Protein AF-A0A5D0N4Z8-F1 (afdb_monomer)

Nearest PDB structures (foldseek):
  6j05-assembly1_A  TM=5.918E-01  e=7.390E-02  Acidithiobacillus ferrooxidans
  2co5-assembly1_A  TM=6.924E-01  e=1.157E+00  Sulfolobus turreted icosahedral virus 1
  5tgm-assembly1_C0  TM=6.879E-01  e=1.157E+00  Saccharomyces cerevisiae
  4u6f-assembly2_c0  TM=6.094E-01  e=7.232E-01  Saccharomyces cerevisiae S288C
  5tgm-assembly1_c0  TM=6.025E-01  e=9.459E-01  Saccharomyces cerevisiae

Secondary structure (DSSP, 8-state):
------------------------TTTTTT-PPPPPHHHHHHHHHHTTSEEEEEETTEEEEEE-HHHHHHHHHHHS-----------

pLDDT: mean 72.49, std 18.51, range [43.44, 95.06]

Mean predicted aligned error: 17.22 Å

Radius of gyration: 29.8 Å; Cα contacts (8 Å, |Δi|>4): 37; chains: 1; bounding box: 47×88×56 Å

Structure (mmCIF, N/CA/C/O backbone):
data_AF-A0A5D0N4Z8-F1
#
_entry.id   AF-A0A5D0N4Z8-F1
#
loop_
_atom_site.group_PDB
_atom_site.id
_atom_site.type_symbol
_atom_site.label_atom_id
_atom_site.label_alt_id
_atom_site.label_comp_id
_atom_site.label_asym_id
_atom_site.label_entity_id
_atom_site.label_seq_id
_atom_site.pdbx_PDB_ins_code
_atom_site.Cartn_x
_atom_site.Cartn_y
_atom_site.Cartn_z
_atom_site.occupancy
_atom_site.B_iso_or_equiv
_atom_site.auth_seq_id
_atom_site.auth_comp_id
_atom_site.auth_asym_id
_atom_site.auth_atom_id
_atom_site.pdbx_PDB_model_num
ATOM 1 N N . MET A 1 1 ? 11.987 70.981 -47.308 1.00 44.53 1 MET A N 1
ATOM 2 C CA . MET A 1 1 ? 10.769 70.184 -47.045 1.00 44.53 1 MET A CA 1
ATOM 3 C C . MET A 1 1 ? 11.079 69.121 -45.994 1.00 44.53 1 MET A C 1
ATOM 5 O O . MET A 1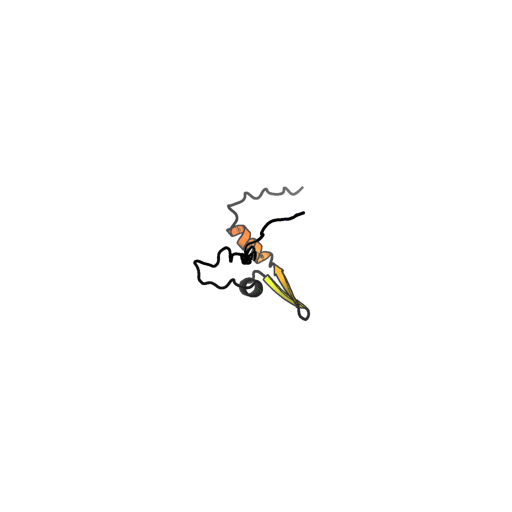 1 ? 12.010 68.361 -46.210 1.00 44.53 1 MET A O 1
ATOM 9 N N . LEU A 1 2 ? 10.349 69.088 -44.871 1.00 55.41 2 LEU A N 1
ATOM 10 C CA . LEU A 1 2 ? 10.325 67.960 -43.914 1.00 55.41 2 LEU A CA 1
ATOM 11 C C . LEU A 1 2 ? 9.488 66.798 -44.499 1.00 55.41 2 LEU A C 1
ATOM 13 O O . LEU A 1 2 ? 8.587 67.080 -45.292 1.00 55.41 2 LEU A O 1
ATOM 17 N N . PRO A 1 3 ? 9.733 65.526 -44.120 1.00 51.97 3 PRO A N 1
ATOM 18 C CA . PRO A 1 3 ? 8.974 64.953 -42.994 1.00 51.97 3 PRO A CA 1
ATOM 19 C C . PRO A 1 3 ? 9.765 63.939 -42.147 1.00 51.97 3 PRO A C 1
ATOM 21 O O . PRO A 1 3 ? 10.462 63.072 -42.654 1.00 51.97 3 PRO A O 1
ATOM 24 N N . GLY A 1 4 ? 9.664 64.035 -40.824 1.00 44.41 4 GLY A N 1
ATOM 25 C CA . GLY A 1 4 ? 8.956 63.004 -40.052 1.00 44.41 4 GLY A CA 1
ATOM 26 C C . GLY A 1 4 ? 9.960 62.314 -39.122 1.00 44.41 4 GLY A C 1
ATOM 27 O O . GLY A 1 4 ? 11.126 62.200 -39.450 1.00 44.41 4 GLY A O 1
ATOM 28 N N . GLY A 1 5 ? 9.655 61.880 -37.914 1.00 45.59 5 GLY A N 1
ATOM 29 C CA . GLY A 1 5 ? 8.396 61.780 -37.218 1.00 45.59 5 GLY A CA 1
ATOM 30 C C . GLY A 1 5 ? 8.647 60.865 -36.024 1.00 45.59 5 GLY A C 1
ATOM 31 O O . GLY A 1 5 ? 8.754 59.662 -36.190 1.00 45.59 5 GLY A O 1
ATOM 32 N N . ARG A 1 6 ? 8.662 61.480 -34.841 1.00 49.28 6 ARG A N 1
ATOM 33 C CA . ARG A 1 6 ? 8.347 60.925 -33.515 1.00 49.28 6 ARG A CA 1
ATOM 34 C C . ARG A 1 6 ? 9.366 60.028 -32.769 1.00 49.28 6 ARG A C 1
ATOM 36 O O . ARG A 1 6 ? 10.019 59.180 -33.362 1.00 49.28 6 ARG A O 1
ATOM 43 N N . PRO A 1 7 ? 9.428 60.194 -31.428 1.00 58.22 7 PRO A N 1
ATOM 44 C CA . PRO A 1 7 ? 10.210 59.381 -30.500 1.00 58.22 7 PRO A CA 1
ATOM 45 C C . PRO A 1 7 ? 9.418 58.151 -30.019 1.00 58.22 7 PRO A C 1
ATOM 47 O O . PRO A 1 7 ? 8.220 58.249 -29.761 1.00 58.22 7 PRO A O 1
ATOM 50 N N . ASN A 1 8 ? 10.079 57.003 -29.868 1.00 43.44 8 ASN A N 1
ATOM 51 C CA . ASN A 1 8 ? 9.595 55.830 -29.125 1.00 43.44 8 ASN A CA 1
ATOM 52 C C . ASN A 1 8 ? 10.773 54.851 -28.967 1.00 43.44 8 ASN A C 1
ATOM 54 O O . ASN A 1 8 ? 11.575 54.719 -29.876 1.00 43.44 8 ASN A O 1
ATOM 58 N N . GLY A 1 9 ? 10.968 54.126 -27.879 1.00 46.34 9 GLY A N 1
ATOM 59 C CA . GLY A 1 9 ? 10.164 53.959 -26.690 1.00 46.34 9 GLY A CA 1
ATOM 60 C C . GLY A 1 9 ? 11.072 53.456 -25.575 1.00 46.34 9 GLY A C 1
ATOM 61 O O . GLY A 1 9 ? 12.139 52.894 -25.812 1.00 46.34 9 GLY A O 1
ATOM 62 N N . ARG A 1 10 ? 10.628 53.733 -24.355 1.00 47.00 10 ARG A N 1
ATOM 63 C CA . ARG A 1 10 ? 11.173 53.258 -23.086 1.00 47.00 10 ARG A CA 1
ATOM 64 C C . ARG A 1 10 ? 11.725 51.839 -23.221 1.00 47.00 10 ARG A C 1
ATOM 66 O O . ARG A 1 10 ? 10.999 50.942 -23.648 1.00 47.00 10 ARG A O 1
ATOM 73 N N . SER A 1 11 ? 12.986 51.670 -22.829 1.00 48.66 11 SER A N 1
ATOM 74 C CA . SER A 1 11 ? 13.626 50.381 -22.607 1.00 48.66 11 SER A CA 1
ATOM 75 C C . SER A 1 11 ? 12.665 49.486 -21.833 1.00 48.66 11 SER A C 1
ATOM 77 O O . SER A 1 11 ? 12.364 49.742 -20.668 1.00 48.66 11 SER A O 1
ATOM 79 N N . GLN A 1 12 ? 12.127 48.485 -22.524 1.00 51.97 12 GLN A N 1
ATOM 80 C CA . GLN A 1 12 ? 11.320 47.437 -21.929 1.00 51.97 12 GLN A CA 1
ATOM 81 C C . GLN A 1 12 ? 12.228 46.680 -20.965 1.00 51.97 12 GLN A C 1
ATOM 83 O O . GLN A 1 12 ? 13.070 45.883 -21.369 1.00 51.97 12 GLN A O 1
ATOM 88 N N . THR A 1 13 ? 12.091 46.969 -19.679 1.00 58.06 13 THR A N 1
ATOM 89 C CA . THR A 1 13 ? 12.515 46.052 -18.629 1.00 58.06 13 THR A CA 1
ATOM 90 C C . THR A 1 13 ? 11.669 44.786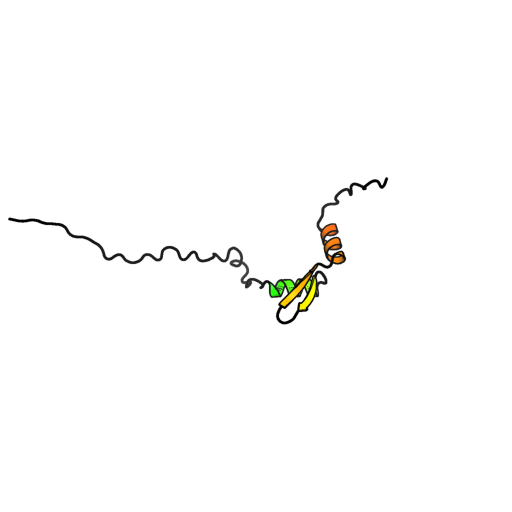 -18.782 1.00 58.06 13 THR A C 1
ATOM 92 O O . THR A 1 13 ? 10.439 44.901 -18.763 1.00 58.06 13 THR A O 1
ATOM 95 N N . PRO A 1 14 ? 12.256 43.590 -18.949 1.00 52.44 14 PRO A N 1
ATOM 96 C CA . PRO A 1 14 ? 11.466 42.371 -18.951 1.00 52.44 14 PRO A CA 1
ATOM 97 C C . PRO A 1 14 ? 10.900 42.170 -17.541 1.00 52.44 14 PRO A C 1
ATOM 99 O O . PRO A 1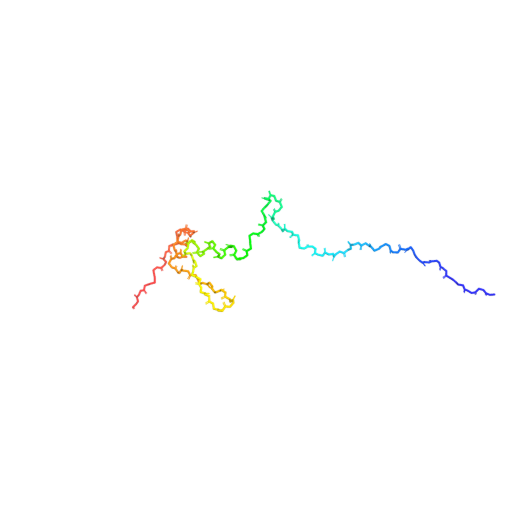 14 ? 11.633 41.905 -16.590 1.00 52.44 14 PRO A O 1
ATOM 102 N N . HIS A 1 15 ? 9.586 42.341 -17.400 1.00 53.47 15 HIS A N 1
ATOM 103 C CA . HIS A 1 15 ? 8.859 41.869 -16.230 1.00 53.47 15 HIS A CA 1
ATOM 104 C C . HIS A 1 15 ? 8.937 40.332 -16.207 1.00 53.47 15 HIS A C 1
ATOM 106 O O . HIS A 1 15 ? 8.635 39.709 -17.228 1.00 53.47 15 HIS A O 1
ATOM 112 N N . PRO A 1 16 ? 9.314 39.700 -15.080 1.00 51.44 16 PRO A N 1
ATOM 113 C CA . PRO A 1 16 ? 9.265 38.252 -14.933 1.00 51.44 16 PRO A CA 1
ATOM 114 C C . PRO A 1 16 ? 7.798 37.834 -14.774 1.00 51.44 16 PRO A C 1
ATOM 116 O O . PRO A 1 16 ? 7.276 37.718 -13.669 1.00 51.44 16 PRO A O 1
ATOM 119 N N . GLY A 1 17 ? 7.105 37.702 -15.901 1.00 51.75 17 GLY A N 1
ATOM 120 C CA . GLY A 1 17 ? 5.758 37.157 -15.978 1.00 51.75 17 GLY A CA 1
ATOM 121 C C . GLY A 1 17 ? 5.807 35.664 -16.280 1.00 51.75 17 GLY A C 1
ATOM 122 O O . GLY A 1 17 ? 6.369 35.250 -17.289 1.00 51.75 17 GLY A O 1
ATOM 123 N N . ASP A 1 18 ? 5.177 34.889 -15.402 1.00 54.19 18 ASP A N 1
ATOM 124 C CA . ASP A 1 18 ? 4.678 33.534 -15.644 1.00 54.19 18 ASP A CA 1
ATOM 125 C C . ASP A 1 18 ? 5.700 32.406 -15.854 1.00 54.19 18 ASP A C 1
ATOM 127 O O . ASP A 1 18 ? 5.588 31.562 -16.743 1.00 54.19 18 ASP A O 1
ATOM 131 N N . HIS A 1 19 ? 6.617 32.242 -14.900 1.00 57.06 19 HIS A N 1
ATOM 132 C CA . HIS A 1 19 ? 6.857 30.872 -14.439 1.00 57.06 19 HIS A CA 1
ATOM 133 C C . HIS A 1 19 ? 5.636 30.511 -13.606 1.00 57.06 19 HIS A C 1
ATOM 135 O O . HIS A 1 19 ? 5.475 30.979 -12.481 1.00 57.06 19 HIS A O 1
ATOM 141 N N . ARG A 1 20 ? 4.769 29.682 -14.183 1.00 53.72 20 ARG A N 1
ATOM 142 C CA . ARG A 1 20 ? 3.740 28.934 -13.470 1.00 53.72 20 ARG A CA 1
ATOM 143 C C . ARG A 1 20 ? 4.456 27.992 -12.500 1.00 53.72 20 ARG A C 1
ATOM 145 O O . ARG A 1 20 ? 4.587 26.799 -12.761 1.00 53.72 20 ARG A O 1
ATOM 152 N N . THR A 1 21 ? 5.025 28.544 -11.431 1.00 56.84 21 THR A N 1
ATOM 153 C CA . THR A 1 21 ? 5.598 27.779 -10.336 1.00 56.84 21 THR A CA 1
ATOM 154 C C . THR A 1 21 ? 4.477 26.876 -9.844 1.00 56.84 21 THR A C 1
ATOM 156 O O . THR A 1 21 ? 3.404 27.381 -9.498 1.00 56.84 21 THR A O 1
ATOM 159 N N . PRO A 1 22 ? 4.651 25.543 -9.856 1.00 56.25 22 PRO A N 1
ATOM 160 C CA . PRO A 1 22 ? 3.721 24.684 -9.156 1.00 56.25 22 PRO A CA 1
ATOM 161 C C . PRO A 1 22 ? 3.797 25.105 -7.691 1.00 56.25 22 PRO A C 1
ATOM 163 O O . PRO A 1 22 ? 4.780 24.836 -7.003 1.00 56.25 22 PRO A O 1
ATOM 166 N N . SER A 1 23 ? 2.793 25.860 -7.245 1.00 47.19 23 SER A N 1
ATOM 167 C CA . SER A 1 23 ? 2.642 26.215 -5.843 1.00 47.19 23 SER A CA 1
ATOM 168 C C . SER A 1 23 ? 2.662 24.902 -5.053 1.00 47.19 23 SER A C 1
ATOM 170 O O . SER A 1 23 ? 1.888 23.999 -5.397 1.00 47.19 23 SER A O 1
ATOM 172 N N . PRO A 1 24 ? 3.557 24.730 -4.063 1.00 57.78 24 PRO A N 1
ATOM 173 C CA . PRO A 1 24 ? 3.608 23.529 -3.241 1.00 57.78 24 PRO A CA 1
ATOM 174 C C . PRO A 1 24 ? 2.349 23.521 -2.375 1.00 57.78 24 PRO A C 1
A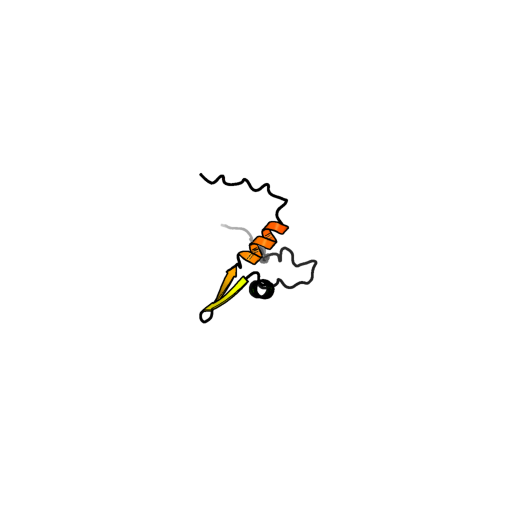TOM 176 O O . PRO A 1 24 ? 2.341 24.041 -1.263 1.00 57.78 24 PRO A O 1
ATOM 179 N N . SER A 1 25 ? 1.251 23.001 -2.923 1.00 51.47 25 SER A N 1
ATOM 180 C CA . SER A 1 25 ? -0.085 23.447 -2.528 1.00 51.47 25 SER A CA 1
ATOM 181 C C . SER A 1 25 ? -0.482 23.132 -1.088 1.00 51.47 25 SER A C 1
ATOM 183 O O . SER A 1 25 ? -1.417 23.762 -0.626 1.00 51.47 25 SER A O 1
ATOM 185 N N . HIS A 1 26 ? 0.220 22.275 -0.330 1.00 57.38 26 HIS A N 1
ATOM 186 C CA . HIS A 1 26 ? -0.120 22.034 1.088 1.00 57.38 26 HIS A CA 1
ATOM 187 C C . HIS A 1 26 ? 1.056 21.697 2.034 1.00 57.38 26 HIS A C 1
ATOM 189 O O . HIS A 1 26 ? 0.823 21.387 3.199 1.00 57.38 26 HIS A O 1
ATOM 195 N N . ALA A 1 27 ? 2.321 21.762 1.596 1.00 52.31 27 ALA A N 1
ATOM 196 C CA . ALA A 1 27 ? 3.464 21.382 2.451 1.00 52.31 27 ALA A CA 1
ATOM 197 C C . ALA A 1 27 ? 3.935 22.500 3.411 1.00 52.31 27 ALA A C 1
ATOM 199 O O . ALA A 1 27 ? 4.701 22.247 4.341 1.00 52.31 27 ALA A O 1
ATOM 200 N N . ALA A 1 28 ? 3.481 23.738 3.196 1.00 54.88 28 ALA A N 1
ATOM 201 C CA . ALA A 1 28 ? 4.056 24.926 3.824 1.00 54.88 28 ALA A CA 1
ATOM 202 C C . ALA A 1 28 ? 3.899 25.053 5.360 1.00 54.88 28 ALA A C 1
ATOM 204 O O . ALA A 1 28 ? 4.812 25.615 5.957 1.00 54.88 28 ALA A O 1
ATOM 205 N N . PRO A 1 29 ? 2.856 24.542 6.054 1.00 56.22 29 PRO A N 1
ATOM 206 C CA . PRO A 1 29 ? 2.806 24.664 7.513 1.00 56.22 29 PRO A CA 1
ATOM 207 C C . PRO A 1 29 ? 3.482 23.514 8.274 1.00 56.22 29 PRO A C 1
ATOM 209 O O . PRO A 1 29 ? 3.579 23.593 9.494 1.00 56.22 29 PRO A O 1
ATOM 212 N N . LEU A 1 30 ? 3.932 22.443 7.605 1.00 59.28 30 LEU A N 1
ATOM 213 C CA . LEU A 1 30 ? 4.332 21.209 8.300 1.00 59.28 30 LEU A CA 1
ATOM 214 C C . LEU A 1 30 ? 5.825 20.869 8.197 1.00 59.28 30 LEU A C 1
ATOM 216 O O . LEU A 1 30 ? 6.265 19.941 8.864 1.00 59.28 30 LEU A O 1
ATOM 220 N N . GLY A 1 31 ? 6.615 21.570 7.374 1.00 54.91 31 GLY A N 1
ATOM 221 C CA . GLY A 1 31 ? 8.049 21.269 7.201 1.00 54.91 31 GLY A CA 1
ATOM 222 C C . GLY A 1 31 ? 8.339 19.856 6.667 1.00 54.91 31 GLY A C 1
ATOM 223 O O . GLY A 1 31 ? 9.484 19.410 6.667 1.00 54.91 31 GLY A O 1
ATOM 224 N N . LEU A 1 32 ? 7.306 19.140 6.216 1.00 56.72 32 LEU A N 1
ATOM 225 C CA . LEU A 1 32 ? 7.402 17.778 5.718 1.00 56.72 32 LEU A CA 1
ATOM 226 C C . LEU A 1 32 ? 7.689 17.830 4.218 1.00 56.72 32 LEU A C 1
ATOM 228 O O . LEU A 1 32 ? 6.873 18.318 3.432 1.00 56.72 32 LEU A O 1
ATOM 232 N N . ALA A 1 33 ? 8.849 17.308 3.815 1.00 59.84 33 ALA A N 1
ATOM 233 C CA . ALA A 1 33 ? 9.091 16.974 2.418 1.00 59.84 33 ALA A CA 1
ATOM 234 C C . ALA A 1 33 ? 7.989 16.013 1.955 1.00 59.84 33 ALA A C 1
ATOM 236 O O . ALA A 1 33 ? 7.633 15.093 2.695 1.00 59.84 33 ALA A O 1
ATOM 237 N N . GLN A 1 34 ? 7.434 16.232 0.757 1.00 72.06 34 GLN A N 1
ATOM 238 C CA . GLN A 1 34 ? 6.412 15.337 0.221 1.00 72.06 34 GLN A CA 1
ATOM 239 C C . GLN A 1 34 ? 6.934 13.894 0.254 1.00 72.06 34 GLN A C 1
ATOM 241 O O . GLN A 1 34 ? 7.969 13.615 -0.362 1.00 72.06 34 GLN A O 1
ATOM 246 N N . PRO A 1 35 ? 6.247 12.975 0.954 1.00 68.12 35 PRO A N 1
ATOM 247 C CA . PRO A 1 35 ? 6.592 11.572 0.870 1.00 68.12 35 PRO A CA 1
ATOM 248 C C . PRO A 1 35 ? 6.471 11.132 -0.588 1.00 68.12 35 PRO A C 1
ATOM 250 O O . PRO A 1 35 ? 5.478 11.385 -1.270 1.00 68.12 35 PRO A O 1
ATOM 253 N N . THR A 1 36 ? 7.532 10.517 -1.100 1.00 87.38 36 THR A N 1
ATOM 254 C CA . THR A 1 36 ? 7.550 10.042 -2.481 1.00 87.38 36 THR A CA 1
ATOM 255 C C . THR A 1 36 ? 6.549 8.900 -2.643 1.00 87.38 36 THR A C 1
ATOM 257 O O . THR A 1 36 ? 6.244 8.174 -1.695 1.00 87.38 36 THR A O 1
ATOM 260 N N . VAL A 1 37 ? 6.057 8.686 -3.865 1.00 86.25 37 VAL A N 1
ATOM 261 C CA . VAL A 1 37 ? 5.153 7.562 -4.169 1.00 86.25 37 VAL A CA 1
ATOM 262 C C . VAL A 1 37 ? 5.759 6.227 -3.702 1.00 86.25 37 VAL A C 1
ATOM 264 O O . VAL A 1 37 ? 5.068 5.399 -3.114 1.00 86.25 37 VAL A O 1
ATOM 267 N N . SER A 1 38 ? 7.075 6.051 -3.852 1.00 87.31 38 SER A N 1
ATOM 268 C CA . SER A 1 38 ? 7.810 4.874 -3.373 1.00 87.31 38 SER A CA 1
ATOM 269 C C . SER A 1 38 ? 7.751 4.690 -1.855 1.00 87.31 38 SER A C 1
ATOM 271 O O . SER A 1 38 ? 7.659 3.558 -1.381 1.00 87.31 38 SER A O 1
ATOM 273 N N . HIS A 1 39 ? 7.790 5.784 -1.088 1.00 88.12 39 HIS A N 1
ATOM 274 C CA . HIS A 1 39 ? 7.688 5.732 0.369 1.00 88.12 39 HIS A CA 1
ATOM 275 C C . HIS A 1 39 ? 6.308 5.228 0.809 1.00 88.12 39 HIS A C 1
ATOM 277 O O . HIS A 1 39 ? 6.216 4.318 1.632 1.00 88.12 39 HIS A O 1
ATOM 283 N N . HIS A 1 40 ? 5.239 5.741 0.197 1.00 90.69 40 HIS A N 1
ATOM 284 C CA . HIS A 1 40 ? 3.884 5.270 0.480 1.00 90.69 40 HIS A CA 1
ATOM 285 C C . HIS A 1 40 ? 3.690 3.799 0.119 1.00 90.69 40 HIS A C 1
ATOM 287 O O . HIS A 1 40 ? 3.152 3.038 0.919 1.00 90.69 40 HIS A O 1
ATOM 293 N N . LEU A 1 41 ? 4.164 3.375 -1.054 1.00 92.38 41 LEU A N 1
ATOM 294 C CA . LEU A 1 41 ? 4.046 1.980 -1.481 1.00 92.38 41 LEU A CA 1
ATOM 295 C C . LEU A 1 41 ? 4.783 1.027 -0.536 1.00 92.38 41 LEU A C 1
ATOM 297 O O . LEU A 1 41 ? 4.278 -0.059 -0.248 1.00 92.38 41 LEU A O 1
ATOM 301 N N . ARG A 1 42 ? 5.936 1.447 -0.004 1.00 91.31 42 ARG A N 1
ATOM 302 C CA . ARG A 1 42 ? 6.661 0.684 1.012 1.00 91.31 42 ARG A CA 1
ATOM 303 C C . ARG A 1 42 ? 5.840 0.526 2.291 1.00 91.31 42 ARG A C 1
ATOM 305 O O . ARG A 1 42 ? 5.635 -0.606 2.708 1.00 91.31 42 ARG A O 1
ATOM 312 N N . ILE A 1 43 ? 5.326 1.619 2.858 1.00 94.19 43 ILE A N 1
ATOM 313 C CA . ILE A 1 43 ? 4.511 1.574 4.086 1.00 94.19 43 ILE A CA 1
ATOM 314 C C . ILE A 1 43 ? 3.278 0.688 3.894 1.00 94.19 43 ILE A C 1
ATOM 316 O O . ILE A 1 43 ? 2.977 -0.149 4.738 1.00 94.19 43 ILE A O 1
ATOM 320 N N . LEU A 1 44 ? 2.573 0.835 2.771 1.00 93.06 44 LEU A N 1
ATOM 321 C CA . LEU A 1 44 ? 1.380 0.037 2.482 1.00 93.06 44 LEU A CA 1
ATOM 322 C C . LEU A 1 44 ? 1.702 -1.458 2.317 1.00 93.06 44 LEU A C 1
ATOM 324 O O . LEU A 1 44 ? 0.884 -2.304 2.672 1.00 93.06 44 LEU A O 1
ATOM 328 N N . THR A 1 45 ? 2.892 -1.787 1.810 1.00 93.88 45 THR A N 1
ATOM 329 C CA . THR A 1 45 ? 3.373 -3.175 1.727 1.00 93.88 45 THR A CA 1
ATOM 330 C C . THR A 1 45 ? 3.748 -3.712 3.110 1.00 93.88 45 THR A C 1
ATOM 332 O O . THR A 1 45 ? 3.335 -4.810 3.468 1.00 93.88 45 THR A O 1
ATOM 335 N N . GLU A 1 46 ? 4.475 -2.936 3.920 1.00 94.25 46 GLU A N 1
ATOM 336 C CA . GLU A 1 46 ? 4.850 -3.305 5.298 1.00 94.25 46 GLU A CA 1
ATOM 337 C C . GLU A 1 46 ? 3.619 -3.480 6.205 1.00 94.25 46 GLU A C 1
ATOM 339 O O . GLU A 1 46 ? 3.598 -4.366 7.054 1.00 94.25 46 GLU A O 1
ATOM 344 N N . ALA A 1 47 ? 2.558 -2.702 5.976 1.00 93.62 47 ALA A N 1
ATOM 345 C CA . ALA A 1 47 ? 1.274 -2.839 6.662 1.00 93.62 47 ALA A CA 1
ATOM 346 C C . ALA A 1 47 ? 0.429 -4.041 6.180 1.00 93.62 47 ALA A C 1
ATOM 348 O O . ALA A 1 47 ? -0.684 -4.236 6.666 1.00 93.62 47 ALA A O 1
ATOM 349 N N . GLY A 1 48 ? 0.908 -4.826 5.206 1.00 93.44 48 GLY A N 1
ATOM 350 C CA . GLY A 1 48 ? 0.190 -5.982 4.658 1.00 93.44 48 GLY A CA 1
ATOM 351 C C . GLY A 1 48 ? -1.017 -5.626 3.782 1.00 93.44 48 GLY A C 1
ATOM 352 O O . GLY A 1 48 ? -1.849 -6.485 3.492 1.00 93.44 48 GLY A O 1
ATOM 353 N N . LEU A 1 49 ? -1.136 -4.364 3.355 1.00 93.44 49 LEU A N 1
ATOM 354 C CA . LEU A 1 49 ? -2.225 -3.900 2.484 1.00 93.44 49 LEU A CA 1
ATOM 355 C C . LEU A 1 49 ? -1.923 -4.140 1.005 1.00 93.44 49 LEU A C 1
ATOM 357 O O . LEU A 1 49 ? -2.843 -4.249 0.189 1.00 93.44 49 LEU A O 1
ATOM 361 N N . LEU A 1 50 ? -0.636 -4.222 0.668 1.00 94.69 50 LEU A N 1
ATOM 362 C CA . LEU A 1 50 ? -0.144 -4.518 -0.667 1.00 94.69 50 LEU A CA 1
ATOM 363 C C . LEU A 1 50 ? 0.790 -5.728 -0.653 1.00 94.69 50 LEU A C 1
ATOM 365 O O . LEU A 1 50 ? 1.603 -5.890 0.251 1.00 94.69 50 LEU A O 1
ATOM 369 N N . GLU A 1 51 ? 0.735 -6.514 -1.720 1.00 94.31 51 GLU A N 1
ATOM 370 C CA . GLU A 1 51 ? 1.808 -7.420 -2.119 1.00 94.31 51 GLU A CA 1
ATOM 371 C C . GLU A 1 51 ? 2.718 -6.732 -3.132 1.00 94.31 51 GLU A C 1
ATOM 373 O O . GLU A 1 51 ? 2.253 -5.974 -3.987 1.00 94.31 51 GLU A O 1
ATOM 378 N N . ARG A 1 52 ? 4.015 -7.045 -3.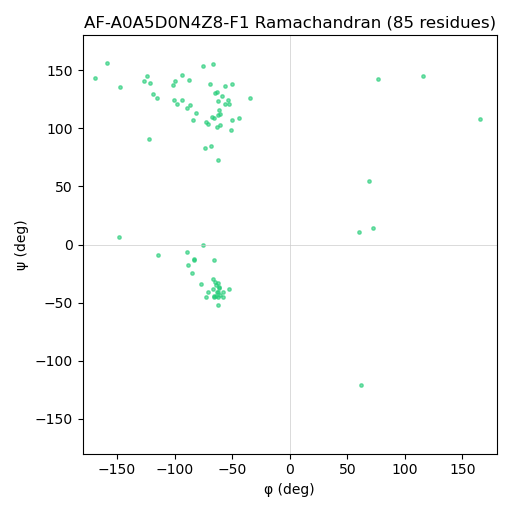073 1.00 94.12 52 ARG A N 1
ATOM 379 C CA . ARG A 1 52 ? 5.035 -6.525 -3.988 1.00 94.12 52 ARG A CA 1
ATOM 380 C C . ARG A 1 52 ? 5.635 -7.659 -4.816 1.00 94.12 52 ARG A C 1
ATOM 382 O O . ARG A 1 52 ? 6.172 -8.611 -4.259 1.00 94.12 52 ARG A O 1
ATOM 389 N N . ALA A 1 53 ? 5.625 -7.510 -6.137 1.00 93.81 53 ALA A N 1
ATOM 390 C CA . ALA A 1 53 ? 6.283 -8.406 -7.085 1.00 93.81 53 ALA A CA 1
ATOM 391 C C . ALA A 1 53 ? 7.346 -7.641 -7.885 1.00 93.81 53 ALA A C 1
ATOM 393 O O . ALA A 1 53 ? 7.079 -6.573 -8.431 1.00 93.81 53 ALA A O 1
ATOM 394 N N . GLN A 1 54 ? 8.567 -8.169 -7.950 1.00 93.19 54 GLN A N 1
ATOM 395 C CA . GLN A 1 54 ? 9.658 -7.558 -8.714 1.00 93.19 54 GLN A CA 1
ATOM 396 C C . GLN A 1 54 ? 9.762 -8.241 -10.078 1.00 93.19 54 GLN A C 1
ATOM 398 O O . GLN A 1 54 ? 9.971 -9.449 -10.149 1.00 93.19 54 GLN A O 1
ATOM 403 N N . HIS A 1 55 ? 9.621 -7.467 -11.150 1.00 93.31 55 HIS A N 1
ATOM 404 C CA . HIS A 1 55 ? 9.724 -7.933 -12.530 1.00 93.31 55 HIS A CA 1
ATOM 405 C C . HIS A 1 55 ? 10.821 -7.131 -13.237 1.00 93.31 55 HIS A C 1
ATOM 407 O O . HIS A 1 55 ? 10.586 -6.050 -13.785 1.00 93.31 55 HIS A O 1
ATOM 413 N N . GLY A 1 56 ? 12.048 -7.654 -13.179 1.00 92.00 56 GLY A N 1
ATOM 414 C CA . GLY A 1 56 ? 13.235 -6.958 -13.669 1.00 92.00 56 GLY A CA 1
ATOM 415 C C . GLY A 1 56 ? 13.471 -5.661 -12.895 1.00 92.00 56 GLY A C 1
ATOM 416 O O . GLY A 1 56 ? 13.621 -5.677 -11.677 1.00 92.00 56 GLY A O 1
ATOM 417 N N . VAL A 1 57 ? 13.479 -4.533 -13.607 1.00 92.12 57 VAL A N 1
ATOM 418 C CA . VAL A 1 57 ? 13.724 -3.197 -13.031 1.00 92.12 57 VAL A CA 1
ATOM 419 C C . VAL A 1 57 ? 12.455 -2.581 -12.417 1.00 92.12 57 VAL A C 1
ATOM 421 O O . VAL A 1 57 ? 12.531 -1.589 -11.695 1.00 92.12 57 VAL A O 1
ATOM 424 N N . LEU A 1 58 ? 11.277 -3.153 -12.690 1.00 90.12 58 LEU A N 1
ATOM 425 C CA . LEU A 1 58 ? 9.991 -2.621 -12.239 1.00 90.12 58 LEU A CA 1
ATOM 426 C C . LEU A 1 58 ? 9.459 -3.393 -11.029 1.00 90.12 58 LEU A C 1
ATOM 428 O O . LEU A 1 58 ? 9.475 -4.624 -10.990 1.00 90.12 58 LEU A O 1
ATOM 432 N N . ALA A 1 59 ? 8.925 -2.658 -10.053 1.00 91.56 59 ALA A N 1
ATOM 433 C CA . ALA A 1 59 ? 8.165 -3.222 -8.946 1.00 91.56 59 ALA A CA 1
ATOM 434 C C . ALA A 1 59 ? 6.666 -3.043 -9.205 1.00 91.56 59 ALA A C 1
ATOM 436 O O . ALA A 1 59 ? 6.186 -1.926 -9.392 1.00 91.56 59 ALA A O 1
ATOM 437 N N . TYR A 1 60 ? 5.939 -4.152 -9.179 1.00 92.94 60 TYR A N 1
ATOM 438 C CA . TYR A 1 60 ? 4.491 -4.209 -9.274 1.00 92.94 60 TYR A CA 1
ATOM 439 C C . TYR A 1 60 ? 3.901 -4.377 -7.881 1.00 92.94 60 TYR A C 1
ATOM 441 O O . TYR A 1 60 ? 4.430 -5.130 -7.062 1.00 92.94 60 TYR A O 1
ATOM 449 N N . TYR A 1 61 ? 2.793 -3.690 -7.628 1.00 93.81 61 TYR A N 1
ATOM 450 C CA . TYR A 1 61 ? 2.071 -3.769 -6.366 1.00 93.81 61 TYR A CA 1
ATOM 451 C C . TYR A 1 61 ? 0.643 -4.230 -6.619 1.00 93.81 61 TYR A C 1
ATOM 453 O O . TYR A 1 61 ? 0.006 -3.798 -7.583 1.00 93.81 61 TYR A O 1
ATOM 461 N N . ARG A 1 62 ? 0.139 -5.110 -5.759 1.00 94.19 62 ARG A N 1
ATOM 462 C CA . ARG A 1 62 ? -1.234 -5.623 -5.822 1.00 94.19 62 ARG A CA 1
ATOM 463 C C . ARG A 1 62 ? -1.912 -5.415 -4.482 1.00 94.19 62 ARG A C 1
ATOM 465 O O . ARG A 1 62 ? -1.290 -5.603 -3.448 1.00 94.19 62 ARG A O 1
ATOM 472 N N . LEU A 1 63 ? -3.186 -5.040 -4.505 1.00 94.81 63 LEU A N 1
ATOM 473 C CA . LEU A 1 63 ? -3.992 -4.914 -3.292 1.00 94.81 63 LEU A CA 1
ATOM 474 C C . LEU A 1 63 ? -4.259 -6.284 -2.678 1.00 94.81 63 LEU A C 1
ATOM 476 O O . LEU A 1 63 ? -4.602 -7.219 -3.401 1.00 94.81 63 LEU A O 1
ATOM 480 N N . MET A 1 64 ? -4.170 -6.361 -1.352 1.00 95.06 64 MET A N 1
ATOM 481 C CA . MET A 1 64 ? -4.602 -7.520 -0.580 1.00 95.06 64 MET A CA 1
ATOM 482 C C . MET A 1 64 ? -6.103 -7.447 -0.296 1.00 95.06 64 MET A C 1
ATOM 484 O O . MET A 1 64 ? -6.516 -6.645 0.546 1.00 95.06 64 MET A O 1
ATOM 488 N N . PRO A 1 65 ? -6.945 -8.273 -0.956 1.00 90.94 65 PRO A N 1
ATOM 489 C CA . PRO A 1 65 ? -8.397 -8.131 -0.865 1.00 90.94 65 PRO A CA 1
ATOM 490 C C . PRO A 1 65 ? -8.908 -8.239 0.571 1.00 90.94 65 PRO A C 1
ATOM 492 O O . PRO A 1 65 ? -9.751 -7.447 0.979 1.00 90.94 65 PRO A O 1
ATOM 495 N N . SER A 1 66 ? -8.355 -9.170 1.353 1.00 90.69 66 SER A N 1
ATOM 496 C CA . SER A 1 66 ? -8.755 -9.395 2.745 1.00 90.69 66 SER A CA 1
ATOM 497 C C . SER A 1 66 ? -8.460 -8.192 3.644 1.00 90.69 66 SER A C 1
ATOM 499 O O . SER A 1 66 ? -9.316 -7.785 4.425 1.00 90.69 66 SER A O 1
ATOM 501 N N . ALA A 1 67 ? -7.275 -7.588 3.515 1.00 90.50 67 ALA A N 1
ATOM 502 C CA . ALA A 1 67 ? -6.876 -6.450 4.342 1.00 90.50 67 ALA A CA 1
ATOM 503 C C . ALA A 1 67 ? -7.657 -5.178 3.974 1.00 90.50 67 ALA A C 1
ATOM 505 O O . ALA A 1 67 ? -8.136 -4.452 4.845 1.00 90.50 67 ALA A O 1
ATOM 506 N N . ILE A 1 68 ? -7.859 -4.946 2.675 1.00 90.81 68 ILE A N 1
ATOM 507 C CA . ILE A 1 68 ? -8.654 -3.817 2.184 1.00 90.81 68 ILE A CA 1
ATOM 508 C C . ILE A 1 68 ? -10.130 -3.962 2.573 1.00 90.81 68 ILE A C 1
ATOM 510 O O . ILE A 1 68 ? -10.750 -2.969 2.951 1.00 90.81 68 ILE A O 1
ATOM 514 N N . ALA A 1 69 ? -10.688 -5.176 2.538 1.00 90.19 69 ALA A N 1
ATOM 515 C CA . ALA A 1 69 ? -12.062 -5.427 2.971 1.00 90.19 69 ALA A CA 1
ATOM 516 C C . ALA A 1 69 ? -12.277 -5.059 4.449 1.00 90.19 69 ALA A C 1
ATOM 518 O O . ALA A 1 69 ? -13.249 -4.379 4.766 1.00 90.19 69 ALA A O 1
ATOM 519 N N . ALA A 1 70 ? -11.340 -5.420 5.332 1.00 88.38 70 ALA A N 1
ATOM 520 C CA . ALA A 1 70 ? -11.420 -5.083 6.754 1.00 88.38 70 ALA A CA 1
ATOM 521 C C . ALA A 1 70 ? -11.390 -3.562 7.011 1.00 88.38 70 ALA A C 1
ATOM 523 O O . ALA A 1 70 ? -12.155 -3.041 7.829 1.00 88.38 70 ALA A O 1
ATOM 524 N N . ILE A 1 71 ? -10.541 -2.831 6.281 1.00 89.12 71 ILE A N 1
ATOM 525 C CA . ILE A 1 71 ? -10.489 -1.363 6.350 1.00 89.12 71 ILE A CA 1
ATOM 526 C C . ILE A 1 71 ? -11.792 -0.757 5.820 1.00 89.12 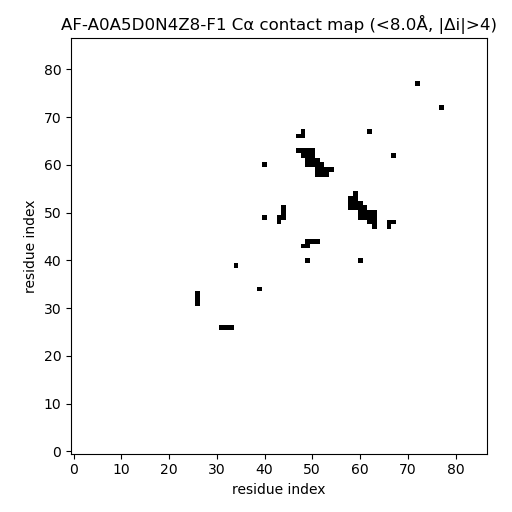71 ILE A C 1
ATOM 528 O O . ILE A 1 71 ? -12.348 0.150 6.437 1.00 89.12 71 ILE A O 1
ATOM 532 N N . ALA A 1 72 ? -12.303 -1.267 4.699 1.00 88.31 72 ALA A N 1
ATOM 533 C CA . ALA A 1 72 ? -13.542 -0.784 4.103 1.00 88.31 72 ALA A CA 1
ATOM 534 C C . ALA A 1 72 ? -14.749 -0.984 5.034 1.00 88.31 72 ALA A C 1
ATOM 536 O O . ALA A 1 72 ? -15.563 -0.066 5.155 1.00 88.31 72 ALA A O 1
ATOM 537 N N . ASP A 1 73 ? -14.837 -2.131 5.716 1.00 87.88 73 ASP A N 1
ATOM 538 C CA . ASP A 1 73 ? -15.866 -2.393 6.730 1.00 87.88 73 ASP A CA 1
ATOM 539 C C . ASP A 1 73 ? -15.736 -1.435 7.931 1.00 87.88 73 ASP A C 1
ATOM 541 O O . ASP A 1 73 ? -16.749 -1.001 8.471 1.00 87.88 73 ASP A O 1
ATOM 545 N N . SER A 1 74 ? -14.515 -1.043 8.313 1.00 85.12 74 SER A N 1
ATOM 546 C CA . SER A 1 74 ? -14.279 -0.124 9.443 1.00 85.12 74 SER A CA 1
ATOM 547 C C . SER A 1 74 ? -14.571 1.344 9.110 1.00 85.12 74 SER A C 1
ATOM 549 O O . SER A 1 74 ? -15.004 2.105 9.973 1.00 85.12 74 SER A O 1
ATOM 551 N N . LEU A 1 75 ? -14.320 1.762 7.867 1.00 86.62 75 LEU A N 1
ATOM 552 C CA . LEU A 1 75 ? -14.516 3.145 7.408 1.00 86.62 75 LEU A CA 1
ATOM 553 C C . LEU A 1 75 ? -15.936 3.411 6.889 1.00 86.62 75 LEU A C 1
ATOM 555 O O . LEU A 1 75 ? -16.349 4.563 6.756 1.00 86.62 75 LEU A O 1
ATOM 559 N N . THR A 1 76 ? -16.687 2.359 6.569 1.00 83.06 76 THR A N 1
ATOM 560 C CA . THR A 1 76 ? -18.065 2.471 6.095 1.00 83.06 76 THR A CA 1
ATOM 561 C C . THR A 1 76 ? -19.014 2.528 7.286 1.00 83.06 76 THR A C 1
ATOM 563 O O . THR A 1 76 ? -19.118 1.574 8.051 1.00 83.06 76 THR A O 1
ATOM 566 N N . ALA A 1 77 ? -19.775 3.623 7.410 1.00 71.25 77 ALA A N 1
ATOM 567 C CA . ALA A 1 77 ? -20.944 3.652 8.292 1.00 71.25 77 ALA A CA 1
ATOM 568 C C . ALA A 1 77 ? -21.818 2.421 7.997 1.00 71.25 77 ALA A C 1
ATOM 570 O O . ALA A 1 77 ? -21.979 2.110 6.814 1.00 71.25 77 ALA A O 1
ATOM 571 N N . PRO A 1 78 ? -22.372 1.723 9.009 1.00 66.25 78 PRO A N 1
ATOM 572 C CA . PRO A 1 78 ? -22.969 0.399 8.851 1.00 66.25 78 PRO A CA 1
ATOM 573 C C . PRO A 1 78 ? -23.980 0.390 7.706 1.00 66.25 78 PRO A C 1
ATOM 575 O O . PRO A 1 78 ? -25.128 0.824 7.829 1.00 66.25 78 PRO A O 1
ATOM 578 N N . ARG A 1 79 ? -23.532 -0.083 6.542 1.00 65.62 79 ARG A N 1
ATOM 579 C CA . ARG A 1 79 ? -24.349 -0.109 5.339 1.00 65.62 79 ARG A CA 1
ATOM 580 C C . ARG A 1 79 ? -25.213 -1.345 5.478 1.00 65.62 79 ARG A C 1
ATOM 582 O O . ARG A 1 79 ? -24.679 -2.452 5.477 1.00 65.62 79 ARG A O 1
ATOM 589 N N . LYS A 1 80 ? -26.535 -1.180 5.634 1.00 62.38 80 LYS A N 1
ATOM 590 C CA . LYS A 1 80 ? -27.474 -2.314 5.602 1.00 62.38 80 LYS A CA 1
ATOM 591 C C . LYS A 1 80 ? -27.160 -3.134 4.348 1.00 62.38 80 LYS A C 1
ATOM 593 O O . LYS A 1 80 ? -27.426 -2.676 3.237 1.00 62.38 80 LYS A O 1
ATOM 598 N N . ARG A 1 81 ? -26.551 -4.315 4.512 1.00 65.69 81 ARG A N 1
ATOM 599 C CA . ARG A 1 81 ? -26.325 -5.236 3.395 1.00 65.69 81 ARG A CA 1
ATOM 600 C C . ARG A 1 81 ? -27.699 -5.629 2.878 1.00 65.69 81 ARG A C 1
ATOM 602 O O . ARG A 1 81 ? -28.449 -6.308 3.573 1.00 65.69 81 ARG A O 1
ATOM 609 N N . ALA A 1 82 ? -28.036 -5.181 1.673 1.00 65.19 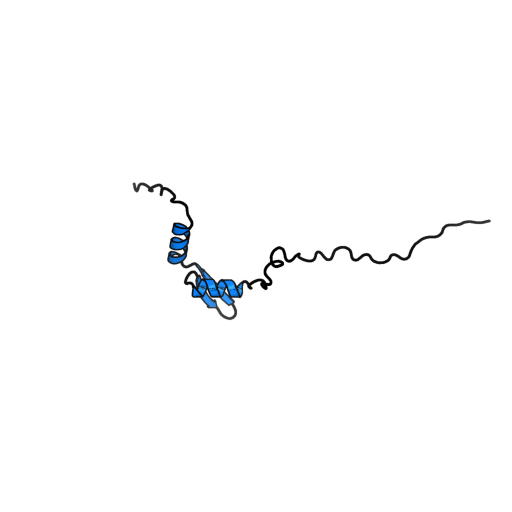82 ALA A N 1
ATOM 610 C CA . ALA A 1 82 ? -29.153 -5.749 0.944 1.00 65.19 82 ALA A CA 1
ATOM 611 C C . ALA A 1 82 ? -28.772 -7.198 0.626 1.00 65.19 82 ALA A C 1
ATOM 613 O O . ALA A 1 82 ? -27.850 -7.462 -0.147 1.00 65.19 82 ALA A O 1
ATOM 614 N N . THR A 1 83 ? -29.425 -8.135 1.303 1.00 62.09 83 THR A N 1
ATOM 615 C CA . THR A 1 83 ? -29.265 -9.564 1.067 1.00 62.09 83 THR A CA 1
ATOM 616 C C . THR A 1 83 ? -29.697 -9.862 -0.365 1.00 62.09 83 THR A C 1
ATOM 618 O O . THR A 1 83 ? -30.852 -9.669 -0.743 1.00 62.09 83 THR A O 1
ATOM 621 N N . LYS A 1 84 ? -28.763 -10.321 -1.202 1.00 58.72 84 LYS A N 1
ATOM 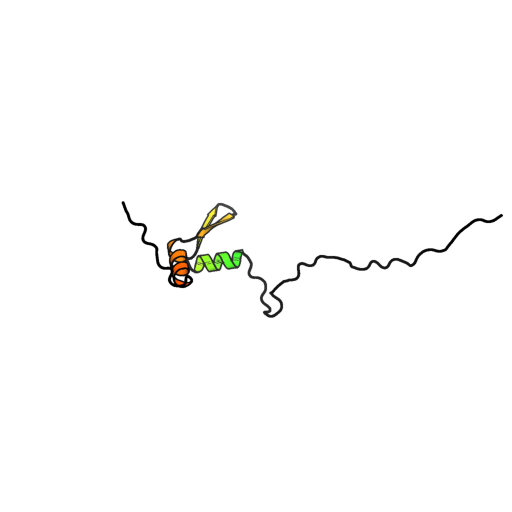622 C CA . LYS A 1 84 ? -29.124 -10.864 -2.511 1.00 58.72 84 LYS A CA 1
ATOM 623 C C . LYS A 1 84 ? -29.822 -12.200 -2.251 1.00 58.72 84 LYS A C 1
ATOM 625 O O . LYS A 1 84 ? -29.171 -13.169 -1.874 1.00 58.72 84 LYS A O 1
ATOM 630 N N . LYS A 1 85 ? -31.153 -12.224 -2.375 1.00 53.19 85 LYS A N 1
ATOM 631 C CA . LYS A 1 85 ? -31.967 -13.440 -2.257 1.00 53.19 85 LYS A CA 1
ATOM 632 C C . LYS A 1 85 ? -31.518 -14.414 -3.349 1.00 53.19 85 LYS A C 1
ATOM 634 O O . LYS A 1 85 ? -31.664 -14.114 -4.533 1.00 53.19 85 LYS A O 1
ATOM 639 N N . ALA A 1 86 ? -30.912 -15.528 -2.944 1.00 57.41 86 ALA A N 1
ATOM 640 C CA . ALA A 1 86 ? -30.658 -16.654 -3.829 1.00 57.41 86 ALA A CA 1
ATOM 641 C C . ALA A 1 86 ? -32.014 -17.214 -4.287 1.00 57.41 86 ALA A C 1
ATOM 643 O O . ALA A 1 86 ? -32.922 -17.376 -3.466 1.00 57.41 86 ALA A O 1
ATOM 644 N N . ARG A 1 87 ? -32.155 -17.411 -5.598 1.00 57.50 87 ARG A N 1
ATOM 645 C CA . ARG A 1 87 ? -33.265 -18.121 -6.231 1.00 57.50 87 ARG A CA 1
ATOM 646 C C . ARG A 1 87 ? -32.787 -19.515 -6.593 1.00 57.50 87 ARG A C 1
ATOM 648 O O . ARG A 1 87 ? -31.609 -19.605 -7.003 1.00 57.50 87 ARG A O 1
#

Solvent-accessible surface area (backbone atoms only — not comparable to full-atom values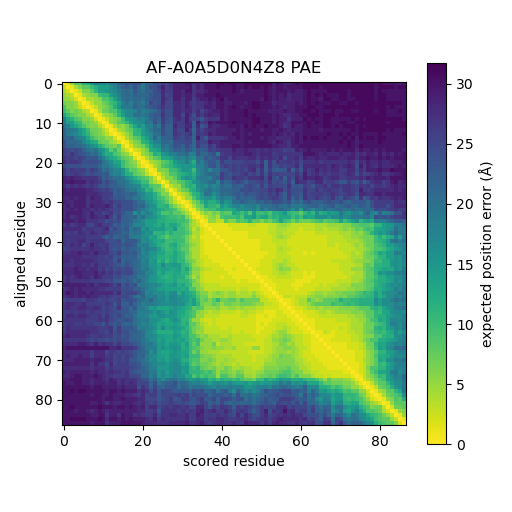): 6073 Å² total; per-residue (Å²): 136,86,83,87,82,86,90,84,73,79,81,79,74,84,73,94,72,77,79,82,66,80,68,73,86,77,44,79,91,69,83,52,76,80,78,48,73,69,55,53,54,49,52,39,34,76,71,54,40,29,47,79,48,78,59,86,96,46,77,46,77,42,77,30,67,70,50,50,48,56,49,50,62,70,73,42,74,90,68,82,77,79,75,78,78,85,130

Foldseek 3Di:
DDDDDDDDDPDDDDDPPDPPPVDPPPCPPPVDDPQDPVNVQVVCVVVVQWDWDDDPPDIDIDGDPVVVVVVCCVPDDPDPPPDPDDD

Sequence (87 aa):
MLPGGRPNGRSQTPHPGDHRTPSPSHAAPLGLAQPTVSHHLRILTEAGLLERAQHGVLAYYRLMPSAIAAIADSLTAPRKRATKKAR